Protein AF-A0A7X6I7F4-F1 (afdb_monomer_lite)

Secondary structure (DSSP, 8-state):
----HHHHHHHHHHGGG----------EEEEETTEEEEESS-S-------TTPPPPPPPPTTS--HHHHHHHHHHHHHTSPPTT--HHHHHHHHHHHHS-HHHHHHHHHHHHHHHHHHHGGG-S-HHHHHHHHHHHHHHHHHHHHTT-

Sequence (148 aa):
MSINPNLLVLIALACAGAALPAAAQTVYKCGYGSAVKYSDRPCTGRIVDTADAPVPARANPRQVDVRRLRENRILAQSLRRRPGETVPQFELRRRRAAMLAPDRAECARLDTRMPVEAARMDNPDPHEVSSAAAALEQSRRRFRELRC

Radius of gyration: 35.71 Å; chains: 1; bounding box: 74×65×68 Å

Structure (mmCIF, N/CA/C/O backbone):
data_AF-A0A7X6I7F4-F1
#
_entry.id   AF-A0A7X6I7F4-F1
#
loop_
_atom_site.group_PDB
_atom_site.id
_atom_site.type_symbol
_atom_site.label_atom_id
_atom_site.label_alt_id
_atom_site.label_comp_id
_atom_site.label_asym_id
_atom_site.label_entity_id
_atom_site.label_seq_id
_atom_site.pdbx_PDB_ins_code
_atom_site.Cartn_x
_atom_site.Cartn_y
_atom_site.Cartn_z
_atom_site.occupancy
_atom_site.B_iso_or_equiv
_atom_site.auth_seq_id
_atom_site.auth_comp_id
_atom_site.auth_asym_id
_atom_site.auth_atom_id
_atom_site.pdbx_PDB_model_num
ATOM 1 N N . MET A 1 1 ? -59.743 -55.153 -31.183 1.00 47.84 1 MET A N 1
ATOM 2 C CA . MET A 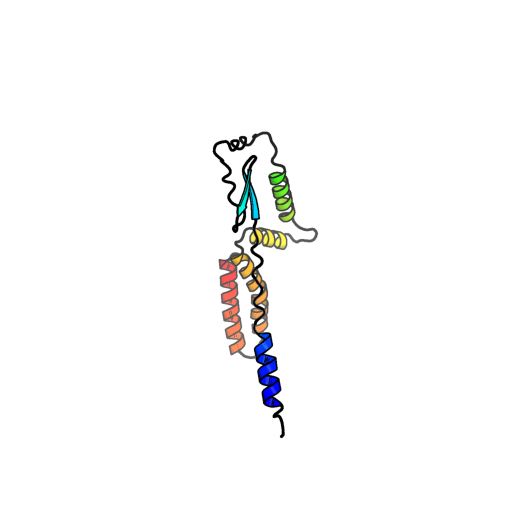1 1 ? -59.701 -54.212 -30.044 1.00 47.84 1 MET A CA 1
ATOM 3 C C . MET A 1 1 ? -58.254 -54.063 -29.618 1.00 47.84 1 MET A C 1
ATOM 5 O O . MET A 1 1 ? -57.728 -54.972 -28.994 1.00 47.84 1 MET A O 1
ATOM 9 N N . SER A 1 2 ? -57.608 -52.967 -30.012 1.00 51.41 2 SER A N 1
ATOM 10 C CA . SER A 1 2 ? -56.223 -52.667 -29.636 1.00 51.41 2 SER A CA 1
ATOM 11 C C . SER A 1 2 ? -56.240 -51.371 -28.837 1.00 51.41 2 SER A C 1
ATOM 13 O O . SER A 1 2 ? -56.580 -50.317 -29.370 1.00 51.41 2 SER A O 1
ATOM 15 N N . ILE A 1 3 ? -55.975 -51.472 -27.537 1.00 62.00 3 ILE A N 1
ATOM 16 C CA . ILE A 1 3 ? -55.930 -50.329 -26.622 1.00 62.00 3 ILE A CA 1
ATOM 17 C C . ILE A 1 3 ? -54.601 -49.613 -26.874 1.00 62.00 3 ILE A C 1
ATOM 19 O O . ILE A 1 3 ? -53.537 -50.207 -26.715 1.00 62.00 3 ILE A O 1
ATOM 23 N N . ASN A 1 4 ? -54.662 -48.353 -27.315 1.00 57.31 4 ASN A N 1
ATOM 24 C CA . ASN A 1 4 ? -53.473 -47.560 -27.614 1.00 57.31 4 ASN A CA 1
ATOM 25 C C . ASN A 1 4 ? -52.693 -47.260 -26.320 1.00 57.31 4 ASN A C 1
ATOM 27 O O . ASN A 1 4 ? -53.241 -46.606 -25.427 1.00 57.31 4 ASN A O 1
ATOM 31 N N . PRO A 1 5 ? -51.412 -47.658 -26.216 1.00 61.00 5 PRO A N 1
ATOM 32 C CA . PRO A 1 5 ? -50.628 -47.507 -24.989 1.00 61.00 5 PRO A CA 1
ATOM 33 C C . PRO A 1 5 ? -50.419 -46.035 -24.600 1.00 61.00 5 PRO A C 1
ATOM 35 O O . PRO A 1 5 ? -50.338 -45.716 -23.418 1.00 61.00 5 PRO A O 1
ATOM 38 N N . ASN A 1 6 ? -50.444 -45.118 -25.572 1.00 58.12 6 ASN A N 1
ATOM 39 C CA . ASN A 1 6 ? -50.326 -43.676 -25.330 1.00 58.12 6 ASN A CA 1
ATOM 40 C C . ASN A 1 6 ? -51.518 -43.077 -24.562 1.00 58.12 6 ASN A C 1
ATOM 42 O O . ASN A 1 6 ? -51.354 -42.066 -23.884 1.00 58.12 6 ASN A O 1
ATOM 46 N N . LEU A 1 7 ? -52.702 -43.701 -24.618 1.00 60.44 7 LEU A N 1
ATOM 47 C CA . LEU A 1 7 ? -53.875 -43.239 -23.866 1.00 60.44 7 LEU A CA 1
ATOM 48 C C . LEU A 1 7 ? -53.751 -43.580 -22.370 1.00 60.44 7 LEU A C 1
ATOM 50 O O . LEU A 1 7 ? -54.155 -42.795 -21.516 1.00 60.44 7 LEU A O 1
ATOM 54 N N . LEU A 1 8 ? -53.132 -44.722 -22.050 1.00 59.12 8 LEU A N 1
ATOM 55 C CA . LEU A 1 8 ? -52.861 -45.152 -20.675 1.00 59.12 8 LEU A CA 1
ATOM 56 C C . LEU A 1 8 ? -51.813 -44.263 -19.992 1.00 59.12 8 LEU A C 1
ATOM 58 O O . LEU A 1 8 ? -51.971 -43.926 -18.819 1.00 59.12 8 LEU A O 1
ATOM 62 N N . VAL A 1 9 ? -50.789 -43.822 -20.730 1.00 61.31 9 VAL A N 1
ATOM 63 C CA . VAL A 1 9 ? -49.758 -42.917 -20.192 1.00 61.31 9 VAL A CA 1
ATOM 64 C C . VAL A 1 9 ? -50.333 -41.532 -19.878 1.00 61.31 9 VAL A C 1
ATOM 66 O O . VAL A 1 9 ? -50.005 -40.958 -18.842 1.00 61.31 9 VAL A O 1
ATOM 69 N N . LEU A 1 10 ? -51.239 -41.012 -20.713 1.00 58.56 10 LEU A N 1
ATOM 70 C CA . LEU A 1 10 ? -51.855 -39.697 -20.490 1.00 58.56 10 LEU A CA 1
ATOM 71 C C . LEU A 1 10 ? -52.800 -39.678 -19.277 1.00 58.56 10 LEU A C 1
ATOM 73 O O . LEU A 1 10 ? -52.819 -38.696 -18.538 1.00 58.56 10 LEU A O 1
ATOM 77 N N . ILE A 1 11 ? -53.533 -40.768 -19.022 1.00 60.53 11 ILE A N 1
ATOM 78 C CA . ILE A 1 11 ? -54.406 -40.879 -17.840 1.00 60.53 11 ILE A CA 1
ATOM 79 C C . ILE A 1 11 ? -53.573 -41.049 -16.559 1.00 60.53 11 ILE A C 1
ATOM 81 O O . ILE A 1 11 ? -53.884 -40.434 -15.539 1.00 60.53 11 ILE A O 1
ATOM 85 N N . ALA A 1 12 ? -52.476 -41.812 -16.610 1.00 58.88 12 ALA A N 1
ATOM 86 C CA . ALA A 1 12 ? -51.572 -41.963 -15.469 1.00 58.88 12 ALA A CA 1
ATOM 87 C C . ALA A 1 12 ? -50.877 -40.640 -15.089 1.00 58.88 12 ALA A C 1
ATOM 89 O O . ALA A 1 12 ? -50.695 -40.362 -13.904 1.00 58.88 12 ALA A O 1
ATOM 90 N N . LEU A 1 13 ? -50.544 -39.796 -16.072 1.00 56.91 13 LEU A N 1
ATOM 91 C CA . LEU A 1 13 ? -49.913 -38.497 -15.828 1.00 56.91 13 LEU A CA 1
ATOM 92 C C . LEU A 1 13 ? -50.897 -37.453 -15.261 1.00 56.91 13 LEU A C 1
ATOM 94 O O . LEU A 1 13 ? -50.487 -36.579 -14.499 1.00 56.91 13 LEU A O 1
ATOM 98 N N . ALA A 1 14 ? -52.195 -37.564 -15.568 1.00 56.03 14 ALA A N 1
ATOM 99 C CA . ALA A 1 14 ? -53.226 -36.659 -15.054 1.00 56.03 14 ALA A CA 1
ATOM 100 C C . ALA A 1 14 ? -53.561 -36.892 -13.564 1.00 56.03 14 ALA A C 1
ATOM 102 O O . ALA A 1 14 ? -53.916 -35.948 -12.860 1.00 56.03 14 ALA A O 1
ATOM 103 N N . CYS A 1 15 ? -53.397 -38.116 -13.049 1.00 54.62 15 CYS A N 1
ATOM 104 C CA . CYS A 1 15 ? -53.675 -38.433 -11.640 1.00 54.62 15 CYS A CA 1
ATOM 105 C C . CYS A 1 15 ? -52.566 -38.008 -10.658 1.00 54.62 15 CYS A C 1
ATOM 107 O O . CYS A 1 15 ? -52.794 -38.010 -9.450 1.00 54.62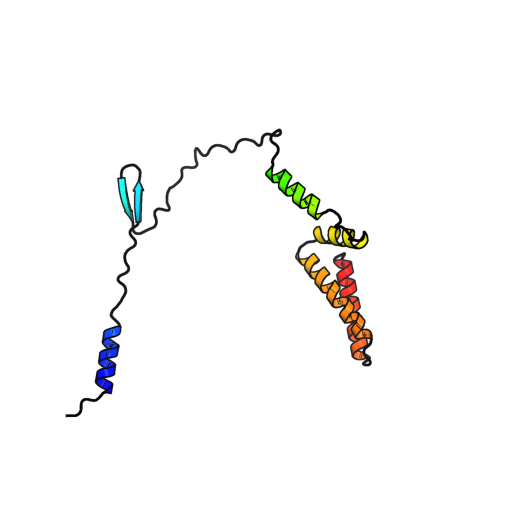 15 CYS A O 1
ATOM 109 N N . ALA A 1 16 ? -51.380 -37.617 -11.136 1.00 54.41 16 ALA A N 1
ATOM 110 C CA . ALA A 1 16 ? -50.260 -37.229 -10.271 1.00 54.41 16 ALA A CA 1
ATOM 111 C C . ALA A 1 16 ? -50.292 -35.749 -9.816 1.00 54.41 16 ALA A C 1
ATOM 113 O O . ALA A 1 16 ? -49.489 -35.349 -8.977 1.00 54.41 16 ALA A O 1
ATOM 114 N N . GLY A 1 17 ? -51.209 -34.927 -10.346 1.00 50.56 17 GLY A N 1
ATOM 115 C CA . GLY A 1 17 ? -51.234 -33.472 -10.124 1.00 50.56 17 GLY A CA 1
ATOM 116 C C . GLY A 1 17 ? -52.054 -32.965 -8.929 1.00 50.56 17 GLY A C 1
ATOM 117 O O . GLY A 1 17 ? -52.064 -31.763 -8.684 1.00 50.56 17 GLY A O 1
ATOM 118 N N . ALA A 1 18 ? -52.749 -33.832 -8.183 1.00 50.12 18 ALA A N 1
ATOM 119 C CA . ALA A 1 18 ? -53.691 -33.411 -7.133 1.00 50.12 18 ALA A CA 1
ATOM 120 C C . ALA A 1 18 ? -53.124 -33.430 -5.698 1.00 50.12 18 ALA A C 1
ATOM 122 O O . ALA A 1 18 ? -53.870 -33.248 -4.738 1.00 50.12 18 ALA A O 1
ATOM 123 N N . ALA A 1 19 ? -51.815 -33.622 -5.522 1.00 50.41 19 ALA A N 1
ATOM 124 C CA . ALA A 1 19 ? -51.167 -33.522 -4.215 1.00 50.41 19 ALA A CA 1
ATOM 125 C C . ALA A 1 19 ? -50.680 -32.086 -3.960 1.00 50.41 19 ALA A C 1
ATOM 127 O O . ALA A 1 19 ? -49.483 -31.817 -3.878 1.00 50.41 19 ALA A O 1
ATOM 128 N N . LEU A 1 20 ? -51.619 -31.143 -3.840 1.00 53.97 20 LEU A N 1
ATOM 129 C CA . LEU A 1 20 ? -51.329 -29.877 -3.168 1.00 53.97 20 LEU A CA 1
ATOM 130 C C . LEU A 1 20 ? -51.005 -30.220 -1.706 1.00 53.97 20 LEU A C 1
ATOM 132 O O . LEU A 1 20 ? -51.838 -30.855 -1.052 1.00 53.97 20 LEU A O 1
ATOM 136 N N . PRO A 1 21 ? -49.833 -29.843 -1.162 1.00 50.81 21 PRO A N 1
ATOM 137 C CA . PRO A 1 21 ? -49.614 -29.978 0.263 1.00 50.81 21 PRO A CA 1
ATOM 138 C C . PRO A 1 21 ? -50.639 -29.064 0.926 1.00 50.81 21 PRO A C 1
ATOM 140 O O . PRO A 1 21 ? -50.599 -27.845 0.754 1.00 50.81 21 PRO A O 1
ATOM 143 N N . ALA A 1 22 ? -51.596 -29.652 1.644 1.00 49.50 22 ALA A N 1
ATOM 144 C CA . ALA A 1 22 ? -52.405 -28.910 2.590 1.0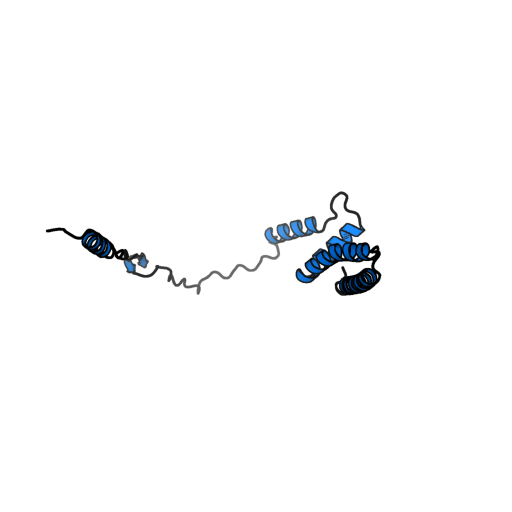0 49.50 22 ALA A CA 1
ATOM 145 C C . ALA A 1 22 ? -51.410 -28.181 3.494 1.00 49.50 22 ALA A C 1
ATOM 147 O O . ALA A 1 22 ? -50.669 -28.825 4.237 1.00 49.50 22 ALA A O 1
ATOM 148 N N . ALA A 1 23 ? -51.302 -26.860 3.334 1.00 51.16 23 ALA A N 1
ATOM 149 C CA . ALA A 1 23 ? -50.418 -26.042 4.138 1.00 51.16 23 ALA A CA 1
ATOM 150 C C . ALA A 1 23 ? -50.800 -26.301 5.595 1.00 51.16 23 ALA A C 1
ATOM 152 O O . ALA A 1 23 ? -51.862 -25.873 6.044 1.00 51.16 23 ALA A O 1
ATOM 153 N N . ALA A 1 24 ? -49.976 -27.076 6.300 1.00 52.34 24 ALA A N 1
ATOM 154 C CA . ALA A 1 24 ? -50.100 -27.264 7.729 1.00 52.34 24 ALA A CA 1
ATOM 155 C C . ALA A 1 24 ? -50.014 -25.863 8.332 1.00 52.34 24 ALA A C 1
ATOM 157 O O . ALA A 1 24 ? -48.945 -25.253 8.340 1.00 52.34 24 ALA A O 1
ATOM 158 N N . GLN A 1 25 ? -51.165 -25.310 8.715 1.00 58.81 25 GLN A N 1
ATOM 159 C CA . GLN A 1 25 ? -51.252 -23.973 9.277 1.00 58.81 25 GLN A CA 1
ATOM 160 C C . GLN A 1 25 ? -50.402 -23.987 10.543 1.00 58.81 25 GLN A C 1
ATOM 162 O O . GLN A 1 25 ? -50.721 -24.662 11.522 1.00 58.81 25 GLN A O 1
ATOM 167 N N . THR A 1 26 ? -49.250 -23.323 10.493 1.00 60.41 26 THR A N 1
ATOM 168 C CA . THR A 1 26 ? -48.370 -23.179 11.647 1.00 60.41 26 THR A CA 1
ATOM 169 C C . THR A 1 26 ? -49.055 -22.230 12.615 1.00 60.41 26 THR A C 1
ATOM 171 O O . THR A 1 26 ? -48.919 -21.013 12.508 1.00 60.41 26 THR A O 1
ATOM 174 N N . VAL A 1 27 ? -49.843 -22.791 13.527 1.00 67.56 27 VAL A N 1
ATOM 175 C CA . VAL A 1 27 ? -50.525 -22.033 14.571 1.00 67.56 27 VAL A CA 1
ATOM 176 C C . VAL A 1 27 ? -49.560 -21.850 15.739 1.00 67.56 27 VAL A C 1
ATOM 178 O O . VAL A 1 27 ? -49.125 -22.808 16.379 1.00 67.56 27 VAL A O 1
ATOM 181 N N . TYR A 1 28 ? -49.211 -20.602 16.029 1.00 67.94 28 TYR A N 1
ATOM 182 C CA . TYR A 1 28 ? -48.313 -20.240 17.116 1.00 67.94 28 TYR A CA 1
ATOM 183 C C . TYR A 1 28 ? -4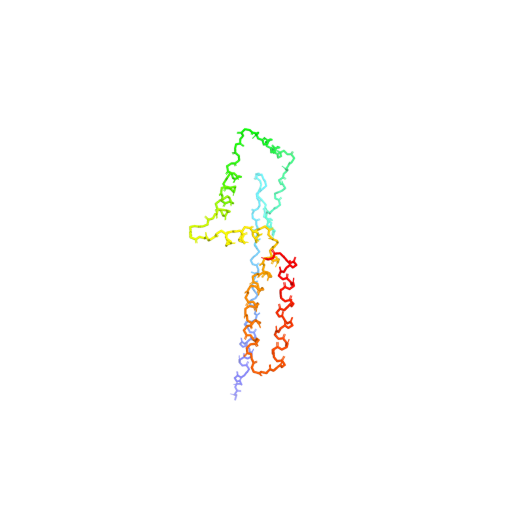9.102 -20.101 18.423 1.00 67.94 28 TYR A C 1
ATOM 185 O O . TYR A 1 28 ? -50.101 -19.383 18.500 1.00 67.94 28 TYR A O 1
ATOM 193 N N . LYS A 1 29 ? -48.643 -20.781 19.479 1.00 76.62 29 LYS A N 1
ATOM 194 C CA . LYS A 1 29 ? -49.194 -20.661 20.836 1.00 76.62 29 LYS A CA 1
ATOM 195 C C . LYS A 1 29 ? -48.591 -19.431 21.522 1.00 76.62 29 LYS A C 1
ATOM 197 O O . LYS A 1 29 ? -47.438 -19.472 21.948 1.00 76.62 29 LYS A O 1
ATOM 202 N N . CYS A 1 30 ? -49.365 -18.355 21.653 1.00 75.19 30 CYS A N 1
ATOM 203 C CA . CYS A 1 30 ? -48.932 -17.117 22.299 1.00 75.19 30 CYS A CA 1
ATOM 204 C C . CYS A 1 30 ? -49.467 -17.036 23.738 1.00 75.19 30 CYS A C 1
ATOM 206 O O . CYS A 1 30 ? -50.676 -17.099 23.976 1.00 75.19 30 CYS A O 1
ATOM 208 N N . GLY A 1 31 ? -48.565 -16.893 24.712 1.00 71.38 31 GLY A N 1
ATOM 209 C CA . GLY A 1 31 ? -48.922 -16.654 26.113 1.00 71.38 31 GLY A CA 1
ATOM 210 C C . GLY A 1 31 ? -49.069 -15.161 26.410 1.00 71.38 31 GLY A C 1
ATOM 211 O O . GLY A 1 31 ? -48.117 -14.406 26.217 1.00 71.38 31 GLY A O 1
ATOM 212 N N . TYR A 1 32 ? -50.236 -14.747 26.909 1.00 68.19 32 TYR A N 1
ATOM 213 C CA . TYR A 1 32 ? -50.527 -13.387 27.370 1.00 68.19 32 TYR A CA 1
ATOM 214 C C . TYR A 1 32 ? -50.934 -13.438 28.850 1.00 68.19 32 TYR A C 1
ATOM 216 O O . TYR A 1 32 ? -52.095 -13.685 29.177 1.00 68.19 32 TYR A O 1
ATOM 224 N N . GLY A 1 33 ? -49.980 -13.237 29.763 1.00 72.19 33 GLY A N 1
ATOM 225 C CA . GLY A 1 33 ? -50.239 -13.369 31.203 1.00 72.19 33 GLY A CA 1
ATOM 226 C C . GLY A 1 33 ? -50.690 -14.789 31.569 1.00 72.19 33 GLY A C 1
ATOM 227 O O . GLY A 1 33 ? -49.956 -15.742 31.318 1.00 72.19 33 GLY A O 1
ATOM 228 N N . SER A 1 34 ? -51.894 -14.932 32.138 1.00 68.38 34 SER A N 1
ATOM 229 C CA . SER A 1 34 ? -52.508 -16.227 32.486 1.00 68.38 34 SER A CA 1
ATOM 230 C C . SER A 1 34 ? -53.324 -16.873 31.355 1.00 68.38 34 SER A C 1
ATOM 232 O O . SER A 1 34 ? -53.775 -18.007 31.509 1.00 68.38 34 SER A O 1
ATOM 234 N N . ALA A 1 35 ? -53.516 -16.191 30.219 1.00 62.97 35 ALA A N 1
ATOM 235 C CA . ALA A 1 35 ? -54.316 -16.686 29.102 1.00 62.97 35 ALA A CA 1
ATOM 236 C C . ALA A 1 35 ? -53.442 -17.109 27.911 1.00 62.97 35 ALA A C 1
ATOM 238 O O . ALA A 1 35 ? -52.474 -16.441 27.543 1.00 62.97 35 ALA A O 1
ATOM 239 N N . VAL A 1 36 ? -53.820 -18.213 27.266 1.00 77.44 36 VAL A N 1
ATOM 240 C CA . VAL A 1 36 ? -53.179 -18.713 26.044 1.00 77.44 36 VAL A CA 1
ATOM 241 C C . VAL A 1 36 ? -54.090 -18.431 24.856 1.00 77.44 36 VAL A C 1
ATOM 243 O O . VAL A 1 36 ? -55.255 -18.822 24.871 1.00 77.44 36 VAL A O 1
ATOM 246 N N . LYS A 1 37 ? -53.557 -17.786 23.815 1.00 75.06 37 LYS A N 1
ATOM 247 C CA . LYS A 1 37 ? -54.250 -17.581 22.536 1.00 75.06 37 LYS A CA 1
ATOM 248 C C . LYS A 1 37 ? -53.415 -18.143 21.390 1.00 75.06 37 LYS A C 1
ATOM 250 O O . LYS A 1 37 ? -52.190 -18.054 21.399 1.00 75.06 37 LYS A O 1
ATOM 255 N N . TYR A 1 38 ? -54.091 -18.726 20.413 1.00 76.12 38 TYR A N 1
ATOM 256 C CA . TYR A 1 38 ? -53.484 -19.310 19.223 1.00 76.12 38 TYR A CA 1
ATOM 257 C C . TYR A 1 38 ? -53.583 -18.309 18.064 1.00 76.12 38 TYR A C 1
ATOM 259 O O . TYR A 1 38 ? -54.624 -17.674 17.901 1.00 76.12 38 TYR A O 1
ATOM 267 N N . SER A 1 39 ? -52.493 -18.109 17.321 1.00 73.25 39 SER A N 1
ATOM 268 C CA . SER A 1 39 ? -52.384 -17.102 16.254 1.00 73.25 39 SER A CA 1
ATOM 269 C C . SER A 1 39 ? -51.669 -17.675 15.035 1.00 73.25 39 SER A C 1
ATOM 271 O O . SER A 1 39 ? -50.667 -18.371 15.174 1.00 73.25 39 SER A O 1
ATOM 273 N N . ASP A 1 40 ? -52.125 -17.305 13.840 1.00 73.44 40 ASP A N 1
ATOM 274 C CA . ASP A 1 40 ? -51.513 -17.706 12.564 1.00 73.44 40 ASP A CA 1
ATOM 275 C C . ASP A 1 40 ? -50.256 -16.888 12.212 1.00 73.44 40 ASP A C 1
ATOM 277 O O . ASP A 1 40 ? -49.624 -17.093 11.178 1.00 73.44 40 ASP A O 1
ATOM 281 N N . ARG A 1 41 ? -49.879 -15.930 13.071 1.00 68.94 41 ARG A N 1
ATOM 282 C CA . ARG A 1 41 ? -48.655 -15.122 12.953 1.00 68.94 41 ARG A CA 1
ATOM 283 C C . ARG A 1 41 ? -47.743 -15.317 14.171 1.00 68.94 41 ARG A C 1
ATOM 285 O O . ARG A 1 41 ? -48.274 -15.458 15.279 1.00 68.94 41 ARG A O 1
ATOM 292 N N . PRO A 1 42 ? -46.403 -15.273 14.000 1.00 73.88 42 PRO A N 1
ATOM 293 C CA . PRO A 1 42 ? -45.443 -15.429 15.091 1.00 73.88 42 PRO A CA 1
ATOM 294 C C . PRO A 1 42 ? -45.707 -14.461 16.249 1.00 73.88 42 PRO A C 1
ATOM 296 O O . PRO A 1 42 ? -45.979 -13.280 16.031 1.00 73.88 42 PRO A O 1
ATOM 299 N N . CYS A 1 43 ? -45.558 -14.937 17.487 1.00 68.44 43 CYS A N 1
ATOM 300 C CA . CYS A 1 43 ? -45.729 -14.149 18.713 1.00 68.44 43 CYS A CA 1
ATOM 301 C C . CYS A 1 43 ? -44.555 -13.170 18.958 1.00 68.44 43 CYS A C 1
ATOM 303 O O . CYS A 1 43 ? -44.031 -13.085 20.065 1.00 68.44 43 CYS A O 1
ATOM 305 N N . THR A 1 44 ? -44.071 -12.467 17.934 1.00 65.81 44 THR A N 1
ATOM 306 C CA . THR A 1 44 ? -42.912 -11.557 18.025 1.00 65.81 44 THR A CA 1
ATOM 307 C C . THR A 1 44 ? -43.271 -10.171 18.569 1.00 65.81 44 THR A C 1
ATOM 309 O O . THR A 1 44 ? -42.386 -9.367 18.837 1.00 65.81 44 THR A O 1
ATOM 312 N N . GLY A 1 45 ? -44.555 -9.891 18.799 1.00 55.94 45 GLY A N 1
ATOM 313 C CA . GLY A 1 45 ? -45.055 -8.602 19.276 1.00 55.94 45 GLY A CA 1
ATOM 314 C C . GLY A 1 45 ? -45.137 -8.461 20.796 1.00 55.94 45 GLY A C 1
ATOM 315 O O . GLY A 1 45 ? -46.114 -7.895 21.283 1.00 55.94 45 GLY A O 1
ATOM 316 N N . ARG A 1 46 ? -44.165 -8.963 21.574 1.00 57.28 46 ARG A N 1
ATOM 317 C CA . ARG A 1 46 ? -44.017 -8.444 22.944 1.00 57.28 46 ARG A CA 1
ATOM 318 C C . ARG A 1 46 ? -43.590 -6.984 22.800 1.00 57.28 46 ARG A C 1
ATOM 320 O O . ARG A 1 46 ? -42.422 -6.709 22.550 1.00 57.28 46 ARG A O 1
ATOM 327 N N . ILE A 1 47 ? -44.549 -6.067 22.918 1.00 54.25 47 ILE A N 1
ATOM 328 C CA . ILE A 1 47 ? -44.267 -4.658 23.179 1.00 54.25 47 ILE A CA 1
ATOM 329 C C . ILE A 1 47 ? -43.599 -4.655 24.550 1.00 54.25 47 ILE A C 1
ATOM 331 O O . ILE A 1 47 ? -44.254 -4.818 25.577 1.00 54.25 47 ILE A O 1
ATOM 335 N N . VAL A 1 48 ? -42.270 -4.632 24.549 1.00 57.16 48 VAL A N 1
ATOM 336 C CA . VAL A 1 48 ? -41.501 -4.394 25.761 1.00 57.16 48 VAL A CA 1
ATOM 337 C C . VAL A 1 48 ? -41.692 -2.917 26.043 1.00 57.16 48 VAL A C 1
ATOM 339 O O . VAL A 1 48 ? -41.229 -2.082 25.269 1.00 57.16 48 VAL A O 1
ATOM 342 N N . ASP A 1 49 ? -42.439 -2.606 27.096 1.00 57.06 49 ASP A N 1
ATOM 343 C CA . ASP A 1 49 ? -42.512 -1.245 27.596 1.00 57.06 49 ASP A CA 1
ATOM 344 C C . ASP A 1 49 ? -41.115 -0.862 28.098 1.00 57.06 49 ASP A C 1
ATOM 346 O O . ASP A 1 49 ? -40.630 -1.372 29.109 1.00 57.06 49 ASP A O 1
ATOM 350 N N . THR A 1 50 ? -40.412 -0.048 27.314 1.00 60.22 50 THR A N 1
ATOM 351 C CA . THR A 1 50 ? -39.085 0.456 27.668 1.00 60.22 50 THR A CA 1
ATOM 352 C C . THR A 1 50 ? -39.166 1.713 28.529 1.00 60.22 50 THR A C 1
ATOM 354 O O . THR A 1 50 ? -38.118 2.301 28.789 1.00 60.22 50 THR A O 1
ATOM 357 N N . ALA A 1 51 ? -40.361 2.153 28.952 1.00 65.44 51 ALA A N 1
ATOM 358 C CA . ALA A 1 51 ? -40.518 3.347 29.783 1.00 65.44 51 ALA A CA 1
ATOM 359 C C . ALA A 1 51 ? -39.731 3.248 31.101 1.00 65.44 51 ALA A C 1
ATOM 361 O O . ALA A 1 51 ? -39.156 4.243 31.533 1.00 65.44 51 ALA A O 1
ATOM 362 N N . ASP A 1 52 ? -39.600 2.035 31.653 1.00 61.56 52 ASP A N 1
ATOM 363 C CA . ASP A 1 52 ? -38.833 1.750 32.874 1.00 61.56 52 ASP A CA 1
ATOM 364 C C . ASP A 1 52 ? -37.489 1.054 32.600 1.00 61.56 52 ASP A C 1
ATOM 366 O O . ASP A 1 52 ? -36.905 0.429 33.492 1.00 61.56 52 ASP A O 1
ATOM 370 N N . ALA A 1 53 ? -36.969 1.123 31.367 1.00 68.56 53 ALA A N 1
ATOM 371 C CA . ALA A 1 53 ? -35.634 0.608 31.087 1.00 68.56 53 ALA A CA 1
ATOM 372 C C . ALA A 1 53 ? -34.623 1.337 31.999 1.00 68.56 53 ALA A C 1
ATOM 374 O O . ALA A 1 53 ? -34.542 2.569 31.945 1.00 68.56 53 ALA A O 1
ATOM 375 N N . PRO A 1 54 ? -33.849 0.618 32.840 1.00 69.50 54 PRO A N 1
ATOM 376 C CA . PRO A 1 54 ? -32.903 1.253 33.743 1.00 69.50 54 PRO A CA 1
ATOM 377 C C . PRO A 1 54 ? -31.962 2.154 32.950 1.00 69.50 54 PRO A C 1
ATOM 379 O O . PRO A 1 54 ? -31.352 1.714 31.972 1.00 69.50 54 PRO A O 1
ATOM 382 N N . VAL A 1 55 ? -31.830 3.412 33.376 1.00 71.88 55 VAL A N 1
ATOM 383 C CA . VAL A 1 55 ? -30.850 4.331 32.791 1.00 71.88 55 VAL A CA 1
ATOM 384 C C . VAL A 1 55 ? -29.480 3.652 32.883 1.00 71.88 55 VAL A C 1
ATOM 386 O O . VAL A 1 55 ? -29.101 3.227 33.982 1.00 71.88 55 VAL A O 1
ATOM 389 N N . PRO A 1 56 ? -28.729 3.510 31.772 1.00 70.25 56 PRO A N 1
ATOM 390 C CA . PRO A 1 56 ? -27.416 2.889 31.825 1.00 70.25 56 PRO A CA 1
ATOM 391 C C . PRO A 1 56 ? -26.568 3.643 32.847 1.00 70.25 56 PRO A C 1
ATOM 393 O O . PRO A 1 56 ? -26.454 4.872 32.793 1.00 70.25 56 PRO A O 1
ATOM 396 N N . ALA A 1 57 ? -26.017 2.906 33.814 1.00 72.06 57 ALA A N 1
ATOM 397 C CA . ALA A 1 57 ? -25.204 3.486 34.871 1.00 72.06 57 ALA A CA 1
ATOM 398 C C . ALA A 1 57 ? -24.110 4.367 34.249 1.00 72.06 57 ALA A C 1
ATOM 400 O O . ALA A 1 57 ? -23.433 3.957 33.302 1.00 72.06 57 ALA A O 1
ATOM 401 N N . ARG A 1 58 ? -23.947 5.594 34.765 1.00 70.81 58 ARG A N 1
ATOM 402 C CA . ARG A 1 58 ? -22.892 6.506 34.299 1.00 70.81 58 ARG A CA 1
ATOM 403 C C . ARG A 1 58 ? -21.547 5.792 34.405 1.00 70.81 58 ARG A C 1
ATOM 405 O O . ARG A 1 58 ? -21.233 5.236 35.457 1.00 70.81 58 ARG A O 1
ATOM 412 N N . ALA A 1 59 ? -20.769 5.820 33.322 1.00 67.56 59 ALA A N 1
ATOM 413 C CA . ALA A 1 59 ? -19.444 5.214 33.275 1.00 67.56 59 ALA A CA 1
ATOM 414 C C . ALA A 1 59 ? -18.614 5.691 34.477 1.00 67.56 59 ALA A C 1
ATOM 416 O O . ALA A 1 59 ? -18.352 6.885 34.624 1.00 67.56 59 ALA A O 1
ATOM 417 N N . ASN A 1 60 ? -18.243 4.761 35.358 1.00 72.44 60 ASN A N 1
ATOM 418 C CA . ASN A 1 60 ? -17.436 5.063 36.530 1.00 72.44 60 ASN A CA 1
ATOM 419 C C . ASN A 1 60 ? -16.014 5.426 36.059 1.00 72.44 60 ASN A C 1
ATOM 421 O O . ASN A 1 60 ? -15.336 4.560 35.507 1.00 72.44 60 ASN A O 1
ATOM 425 N N . PRO A 1 61 ? -15.516 6.654 36.302 1.00 68.31 61 PRO A N 1
ATOM 426 C CA . PRO A 1 61 ? -14.181 7.073 35.864 1.00 68.31 61 PRO A CA 1
ATOM 427 C C . PRO A 1 61 ? -13.044 6.225 36.451 1.00 68.31 61 PRO A C 1
ATOM 429 O O . PRO A 1 61 ? -11.940 6.217 35.915 1.00 68.31 61 PRO A O 1
ATOM 432 N N . ARG A 1 62 ? -13.301 5.520 37.563 1.00 70.81 62 ARG A N 1
ATOM 433 C CA . ARG A 1 62 ? -12.354 4.608 38.222 1.00 70.81 62 ARG A CA 1
ATOM 434 C C . ARG A 1 62 ? -12.477 3.162 37.741 1.00 70.81 62 ARG A C 1
ATOM 436 O O . ARG A 1 62 ? -11.631 2.341 38.084 1.00 70.81 62 ARG A O 1
ATOM 443 N N . GLN A 1 63 ? -13.517 2.828 36.979 1.00 74.75 63 GLN A N 1
ATOM 444 C CA . GLN A 1 63 ? -13.691 1.487 36.446 1.00 74.75 63 GLN A CA 1
ATOM 445 C C . GLN A 1 63 ? -12.888 1.368 35.158 1.00 74.75 63 GLN A C 1
ATOM 447 O O . GLN A 1 63 ? -13.192 1.969 34.129 1.00 74.75 63 GLN A O 1
ATOM 452 N N . VAL A 1 64 ? -11.817 0.593 35.245 1.00 77.56 64 VAL A N 1
ATOM 453 C CA . VAL A 1 64 ? -10.984 0.259 34.103 1.00 77.56 64 VAL A CA 1
ATOM 454 C C . VAL A 1 64 ? -11.826 -0.538 33.108 1.00 77.56 64 VAL A C 1
ATOM 456 O O . VAL A 1 64 ? -12.238 -1.662 33.396 1.00 77.56 64 VAL A O 1
ATOM 459 N N . ASP A 1 65 ? -12.073 0.034 31.930 1.00 84.50 65 ASP A N 1
ATOM 460 C CA . ASP A 1 65 ? -12.698 -0.690 30.826 1.00 84.50 65 ASP A CA 1
ATOM 461 C C . ASP A 1 65 ? -11.707 -1.737 30.292 1.00 84.50 65 ASP A C 1
ATOM 463 O O . ASP A 1 65 ? -10.825 -1.459 29.472 1.00 84.50 65 ASP A O 1
ATOM 467 N N . VAL A 1 66 ? -11.838 -2.964 30.800 1.00 85.75 66 VAL A N 1
ATOM 468 C CA . VAL A 1 66 ? -10.998 -4.110 30.433 1.00 85.75 66 VAL A CA 1
ATOM 469 C C . VAL A 1 66 ? -11.092 -4.410 28.935 1.00 85.75 66 VAL A C 1
ATOM 471 O O . VAL A 1 66 ? -10.096 -4.825 28.335 1.00 85.75 66 VAL A O 1
ATOM 474 N N . ARG A 1 67 ? -12.250 -4.164 28.305 1.00 85.31 67 ARG A N 1
ATOM 475 C CA . ARG A 1 67 ? -12.424 -4.344 26.859 1.00 85.31 67 ARG A CA 1
ATOM 476 C C . ARG A 1 67 ? -11.548 -3.347 26.109 1.00 85.31 67 ARG A C 1
ATOM 478 O O . ARG A 1 67 ? -10.725 -3.763 25.296 1.00 85.31 67 ARG A O 1
ATOM 485 N N . ARG A 1 68 ? -11.631 -2.065 26.468 1.00 86.06 68 ARG A N 1
ATOM 486 C CA . ARG A 1 68 ? -10.788 -1.012 25.882 1.00 86.06 68 ARG A CA 1
ATOM 487 C C . ARG A 1 68 ? -9.296 -1.271 26.106 1.00 86.06 68 ARG A C 1
ATOM 489 O O . ARG A 1 68 ? -8.492 -1.076 25.198 1.00 86.06 68 ARG A O 1
ATOM 496 N N . LEU A 1 69 ? -8.899 -1.756 27.285 1.00 87.62 69 LEU A N 1
ATOM 497 C CA . LEU A 1 69 ? -7.508 -2.153 27.538 1.00 87.62 69 LEU A CA 1
ATOM 498 C C . LEU A 1 69 ? -7.052 -3.310 26.645 1.00 87.62 69 LEU A C 1
ATOM 500 O O . LEU A 1 69 ? -5.925 -3.290 26.143 1.00 87.62 69 LEU A O 1
ATOM 504 N N . ARG A 1 70 ? -7.903 -4.321 26.446 1.00 88.19 70 ARG A N 1
ATOM 505 C CA . ARG A 1 70 ? -7.600 -5.465 25.580 1.00 88.19 70 ARG A CA 1
ATOM 506 C C . ARG A 1 70 ? -7.431 -5.023 24.129 1.00 88.19 70 ARG A C 1
ATOM 508 O O . ARG A 1 70 ? -6.449 -5.408 23.499 1.00 88.19 70 ARG A O 1
ATOM 515 N N . GLU A 1 71 ? -8.337 -4.186 23.635 1.00 88.06 71 GLU A N 1
ATOM 516 C CA . GLU A 1 71 ? -8.267 -3.596 22.294 1.00 88.06 71 GLU A CA 1
ATOM 517 C C . GLU A 1 71 ? -6.978 -2.786 22.113 1.00 88.06 71 GLU A C 1
ATOM 519 O O . GLU A 1 71 ? -6.211 -3.037 21.181 1.00 88.06 71 GLU A O 1
ATOM 524 N N . ASN A 1 72 ? -6.665 -1.903 23.065 1.00 87.44 72 ASN A N 1
ATOM 525 C CA . ASN A 1 72 ? -5.434 -1.115 23.049 1.00 87.44 72 ASN A CA 1
ATOM 526 C C . ASN A 1 72 ? -4.178 -1.993 23.073 1.00 87.44 72 ASN A C 1
ATOM 528 O O . ASN A 1 72 ? -3.205 -1.693 22.383 1.00 87.44 72 ASN A O 1
ATOM 532 N N . ARG A 1 73 ? -4.177 -3.094 23.837 1.00 87.75 73 ARG A N 1
ATOM 533 C CA . ARG A 1 73 ? -3.051 -4.039 23.877 1.00 87.75 73 ARG A CA 1
ATOM 534 C C . ARG A 1 73 ? -2.851 -4.729 22.527 1.00 87.75 73 ARG A C 1
ATOM 536 O O . ARG A 1 73 ? -1.707 -4.838 22.089 1.00 87.75 73 ARG A O 1
ATOM 543 N N . ILE A 1 74 ? -3.926 -5.175 21.876 1.00 84.69 74 ILE A N 1
ATOM 544 C CA . ILE A 1 74 ? -3.865 -5.817 20.552 1.00 84.69 74 ILE A CA 1
ATOM 545 C C . ILE A 1 74 ? -3.330 -4.824 19.517 1.00 84.69 74 ILE A C 1
ATOM 547 O O . ILE A 1 74 ? -2.395 -5.139 18.778 1.00 84.69 74 ILE A O 1
ATOM 551 N N . LEU A 1 75 ? -3.855 -3.596 19.522 1.00 84.19 75 LEU A N 1
ATOM 552 C CA . LEU A 1 75 ? -3.381 -2.535 18.641 1.00 84.19 75 LEU A CA 1
ATOM 553 C C . LEU A 1 75 ? -1.895 -2.241 18.889 1.00 84.19 75 LEU A C 1
ATOM 555 O O . LEU A 1 75 ? -1.097 -2.271 17.955 1.00 84.19 75 LEU A O 1
ATOM 559 N N . ALA A 1 76 ? -1.492 -2.052 20.146 1.00 83.81 76 ALA A N 1
ATOM 560 C CA . ALA A 1 76 ? -0.104 -1.788 20.507 1.00 83.81 76 ALA A CA 1
ATOM 561 C C . ALA A 1 76 ? 0.838 -2.927 20.093 1.00 83.81 76 ALA A C 1
ATOM 563 O O . ALA A 1 76 ? 1.944 -2.658 19.636 1.00 83.81 76 ALA A O 1
ATOM 564 N N . GLN A 1 77 ? 0.422 -4.191 20.212 1.00 81.94 77 GLN A N 1
ATOM 565 C CA . GLN A 1 77 ? 1.204 -5.331 19.725 1.00 81.94 77 GLN A CA 1
ATOM 566 C C . GLN A 1 77 ? 1.338 -5.322 18.198 1.00 81.94 77 GLN A C 1
ATOM 568 O O . GLN A 1 77 ? 2.434 -5.546 17.690 1.00 81.94 77 GLN A O 1
ATOM 573 N N . SER A 1 78 ? 0.270 -4.999 17.466 1.00 76.94 78 SER A N 1
ATOM 574 C CA . SER A 1 78 ? 0.312 -4.912 15.999 1.00 76.94 78 SER A CA 1
ATOM 575 C C . SER A 1 78 ? 1.227 -3.790 15.484 1.00 76.94 78 SER A C 1
ATOM 577 O O . SER A 1 78 ? 1.841 -3.918 14.422 1.00 76.94 78 SER A O 1
ATOM 579 N N . LEU A 1 79 ? 1.368 -2.712 16.262 1.00 81.88 79 LEU A N 1
ATOM 580 C CA . LEU A 1 79 ? 2.200 -1.550 15.946 1.00 81.88 79 LEU A CA 1
ATOM 581 C C . LEU A 1 79 ? 3.661 -1.706 16.390 1.00 81.88 79 LEU A C 1
ATOM 583 O O . LEU A 1 79 ? 4.471 -0.824 16.118 1.00 81.88 79 LEU A O 1
ATOM 587 N N . ARG A 1 80 ? 4.029 -2.810 17.050 1.00 88.38 80 ARG A N 1
ATOM 588 C CA . ARG A 1 80 ? 5.433 -3.111 17.362 1.00 88.38 80 ARG A CA 1
ATOM 589 C C . ARG A 1 80 ? 6.163 -3.609 16.124 1.00 88.38 80 ARG A C 1
ATOM 591 O O . ARG A 1 80 ? 5.569 -4.228 15.237 1.00 88.38 80 ARG A O 1
ATOM 598 N N . ARG A 1 81 ? 7.471 -3.356 16.084 1.00 91.75 81 ARG A N 1
ATOM 599 C CA . ARG A 1 81 ? 8.372 -3.952 15.096 1.00 91.75 81 ARG A CA 1
ATOM 600 C C . ARG A 1 81 ? 8.404 -5.466 15.288 1.00 91.75 81 ARG A C 1
ATOM 602 O O . ARG A 1 81 ? 8.528 -5.940 16.418 1.00 91.75 81 ARG A O 1
ATOM 609 N N . ARG A 1 82 ? 8.270 -6.219 14.198 1.00 91.94 82 ARG A N 1
ATOM 610 C CA . ARG A 1 82 ? 8.352 -7.684 14.230 1.00 91.94 82 ARG A CA 1
ATOM 611 C C . ARG A 1 82 ? 9.820 -8.114 14.382 1.00 91.94 82 ARG A C 1
ATOM 613 O O . ARG A 1 82 ? 10.708 -7.392 13.924 1.00 91.94 82 ARG A O 1
ATOM 620 N N . PRO A 1 83 ? 10.113 -9.261 15.014 1.00 92.06 83 PRO A N 1
ATOM 621 C CA . PRO A 1 83 ? 11.467 -9.812 15.014 1.00 92.06 83 PRO A CA 1
ATOM 622 C C . PRO A 1 83 ? 11.991 -9.963 13.577 1.00 92.06 83 PRO A C 1
ATOM 624 O O . PRO A 1 83 ? 11.264 -10.442 12.712 1.00 92.06 83 PRO A O 1
ATOM 627 N N . GLY A 1 84 ? 13.219 -9.508 13.315 1.00 93.56 84 GLY A N 1
ATOM 628 C CA . GLY A 1 84 ? 13.834 -9.542 11.979 1.00 93.56 84 GLY A CA 1
ATOM 629 C C . GLY A 1 84 ? 13.351 -8.474 10.983 1.00 93.56 84 GLY A C 1
ATOM 630 O O . GLY A 1 84 ? 13.923 -8.362 9.905 1.00 93.56 84 GLY A O 1
ATOM 631 N N . GLU A 1 85 ? 12.346 -7.661 11.324 1.00 94.06 85 G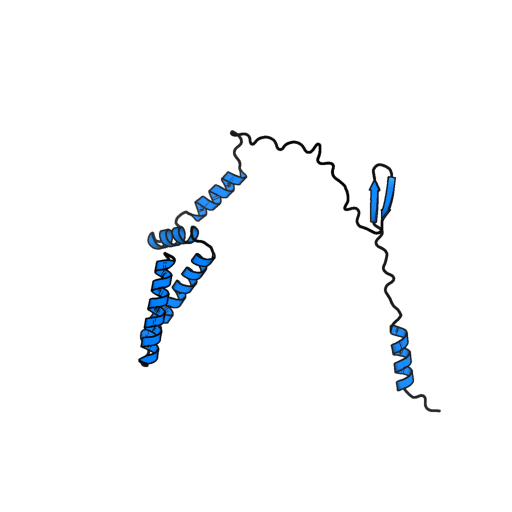LU A N 1
ATOM 632 C CA . GLU A 1 85 ? 11.878 -6.565 10.464 1.00 94.06 85 GLU A CA 1
ATOM 633 C C . GLU A 1 85 ? 12.874 -5.400 10.483 1.00 94.06 85 GLU A C 1
ATOM 635 O O . GLU A 1 85 ? 13.267 -4.910 11.550 1.00 94.06 85 GLU A O 1
ATOM 640 N N . THR A 1 86 ? 13.270 -4.932 9.299 1.00 94.81 86 THR A N 1
ATOM 641 C CA . THR A 1 86 ? 14.161 -3.774 9.180 1.00 94.81 86 THR A CA 1
ATOM 642 C C . THR A 1 86 ? 13.419 -2.479 9.524 1.00 94.81 86 THR A C 1
ATOM 644 O O . THR A 1 86 ? 12.192 -2.395 9.438 1.00 94.81 86 THR A O 1
ATOM 647 N N . VAL A 1 87 ? 14.152 -1.429 9.911 1.00 92.50 87 VAL A N 1
ATOM 648 C CA . VAL A 1 87 ? 13.548 -0.116 10.216 1.00 92.50 87 VAL A CA 1
ATOM 649 C C . VAL A 1 87 ? 12.726 0.433 9.034 1.00 92.50 87 VAL A C 1
ATOM 651 O O . VAL A 1 87 ? 11.587 0.841 9.265 1.00 92.50 87 VAL A O 1
ATOM 654 N N . PRO A 1 88 ? 13.203 0.382 7.772 1.00 91.56 88 PRO A N 1
ATOM 655 C CA . PRO A 1 88 ? 12.408 0.833 6.629 1.00 91.56 88 PRO A CA 1
ATOM 656 C C . PRO A 1 88 ? 11.112 0.039 6.426 1.00 91.56 88 PRO A C 1
ATOM 658 O O . PRO A 1 88 ? 10.070 0.635 6.156 1.00 91.56 88 PRO A O 1
ATOM 661 N N . GLN A 1 89 ? 11.151 -1.288 6.597 1.00 91.31 89 GLN A N 1
ATOM 662 C CA . GLN A 1 89 ? 9.968 -2.150 6.474 1.00 91.31 89 GLN A CA 1
ATOM 663 C C . GLN A 1 89 ? 8.927 -1.828 7.549 1.00 91.31 89 GLN A C 1
ATOM 665 O O . GLN A 1 89 ? 7.739 -1.697 7.249 1.00 91.31 89 GLN A O 1
ATOM 670 N N . PHE A 1 90 ? 9.385 -1.630 8.787 1.00 93.06 90 PHE A N 1
ATOM 671 C CA . PHE A 1 90 ? 8.529 -1.238 9.897 1.00 93.06 90 PHE A CA 1
ATOM 672 C C . PHE A 1 90 ? 7.844 0.108 9.649 1.00 93.06 90 PHE A C 1
ATOM 674 O O . PHE A 1 90 ? 6.627 0.221 9.793 1.00 93.06 90 PHE A O 1
ATOM 681 N N . GLU A 1 91 ? 8.611 1.121 9.247 1.00 91.06 91 GLU A N 1
ATOM 682 C CA . GLU A 1 91 ? 8.088 2.458 8.965 1.00 91.06 91 GLU A CA 1
ATOM 683 C C . GLU A 1 91 ? 7.089 2.443 7.801 1.00 91.06 91 GLU A C 1
ATOM 685 O O . GLU A 1 91 ? 6.025 3.058 7.894 1.00 91.06 91 GLU A O 1
ATOM 690 N N . LEU A 1 92 ? 7.375 1.683 6.739 1.00 90.38 92 LEU A N 1
ATOM 691 C CA . LEU A 1 92 ? 6.448 1.489 5.623 1.00 90.38 92 LEU A CA 1
ATOM 692 C C . LEU A 1 92 ? 5.138 0.844 6.090 1.00 90.38 92 LEU A C 1
ATOM 694 O O . LEU A 1 92 ? 4.053 1.350 5.797 1.00 90.38 92 LEU A O 1
ATOM 698 N N . ARG A 1 93 ? 5.224 -0.243 6.864 1.00 90.12 93 ARG A N 1
ATOM 699 C CA . ARG A 1 93 ? 4.049 -0.930 7.412 1.00 90.12 93 ARG A CA 1
ATOM 700 C C . ARG A 1 93 ? 3.240 -0.018 8.330 1.00 90.12 93 ARG A C 1
ATOM 702 O O . ARG A 1 93 ? 2.014 -0.002 8.233 1.00 90.12 93 ARG A O 1
ATOM 709 N N . ARG A 1 94 ? 3.907 0.752 9.196 1.00 89.56 94 ARG A N 1
ATOM 710 C CA . ARG A 1 94 ? 3.256 1.707 10.101 1.00 89.56 94 ARG A CA 1
ATOM 711 C C . ARG A 1 94 ? 2.517 2.792 9.321 1.00 89.56 94 ARG A C 1
ATOM 713 O O . ARG A 1 94 ? 1.358 3.054 9.625 1.00 89.56 94 ARG A O 1
ATOM 720 N N . ARG A 1 95 ? 3.147 3.379 8.296 1.00 90.06 95 ARG A N 1
ATOM 721 C CA . ARG A 1 95 ? 2.505 4.374 7.420 1.00 90.06 95 ARG A CA 1
ATOM 722 C C . ARG A 1 95 ? 1.275 3.795 6.722 1.00 90.06 95 ARG A C 1
ATOM 724 O O . ARG A 1 95 ? 0.197 4.373 6.811 1.00 90.06 95 ARG A O 1
ATOM 731 N N . ARG A 1 96 ? 1.402 2.613 6.112 1.00 90.69 96 ARG A N 1
ATOM 732 C CA . ARG A 1 96 ? 0.297 1.948 5.399 1.00 90.69 96 ARG A CA 1
ATOM 733 C C . ARG A 1 96 ? -0.862 1.548 6.310 1.00 90.69 96 ARG A C 1
ATOM 735 O O . ARG A 1 96 ? -2.008 1.557 5.867 1.00 90.69 96 ARG A O 1
ATOM 742 N N . ALA A 1 97 ? -0.597 1.233 7.577 1.00 88.75 97 ALA A N 1
ATOM 743 C CA . ALA A 1 97 ? -1.647 0.945 8.555 1.00 88.75 97 ALA A CA 1
ATOM 744 C C . ALA A 1 97 ? -2.551 2.162 8.833 1.00 88.75 97 ALA A C 1
ATOM 746 O O . ALA A 1 97 ? -3.732 1.974 9.113 1.00 88.75 97 ALA A O 1
ATOM 747 N N . ALA A 1 98 ? -2.018 3.382 8.709 1.00 88.88 98 ALA A N 1
ATOM 748 C CA . ALA A 1 98 ? -2.770 4.627 8.870 1.00 88.88 98 ALA A CA 1
ATOM 749 C C . ALA A 1 98 ? -3.509 5.077 7.593 1.00 88.88 98 ALA A C 1
ATOM 751 O O . ALA A 1 98 ? -4.344 5.974 7.661 1.00 88.88 98 ALA A O 1
ATOM 752 N N . MET A 1 99 ? -3.222 4.470 6.436 1.00 92.06 99 MET A N 1
ATOM 753 C CA . MET A 1 99 ? -3.898 4.781 5.172 1.00 92.06 99 MET A CA 1
ATOM 754 C C . MET A 1 99 ? -5.306 4.188 5.113 1.00 92.06 99 MET A C 1
ATOM 756 O O . MET A 1 99 ? -5.574 3.128 5.699 1.00 92.06 99 MET A O 1
ATOM 760 N N . LEU A 1 100 ? -6.167 4.831 4.319 1.00 94.44 100 LEU A N 1
ATOM 761 C CA . LEU A 1 100 ? -7.467 4.295 3.932 1.00 94.44 100 LEU A CA 1
ATOM 762 C C . LEU A 1 100 ? -7.292 2.947 3.217 1.00 94.44 100 LEU A C 1
ATOM 764 O O . LEU A 1 100 ? -6.316 2.715 2.503 1.00 94.44 100 LEU A O 1
ATOM 768 N N . ALA A 1 101 ? -8.259 2.047 3.404 1.00 93.62 101 ALA A N 1
ATOM 769 C CA . ALA A 1 101 ? -8.268 0.737 2.755 1.00 93.62 101 ALA A CA 1
ATOM 770 C C . ALA A 1 101 ? -8.075 0.789 1.220 1.00 93.62 101 ALA A C 1
ATOM 772 O O . ALA A 1 101 ? -7.241 0.020 0.734 1.00 93.62 101 ALA A O 1
ATOM 773 N N . PRO A 1 102 ? -8.762 1.669 0.454 1.00 96.00 102 PRO A N 1
ATOM 774 C CA . PRO A 1 102 ? -8.533 1.783 -0.989 1.00 96.00 102 PRO A CA 1
ATOM 775 C C . PRO A 1 102 ? -7.101 2.207 -1.338 1.00 96.00 102 PRO A C 1
ATOM 777 O O . PRO A 1 102 ? -6.480 1.571 -2.186 1.00 96.00 102 PRO A O 1
ATOM 780 N N . ASP A 1 103 ? -6.543 3.204 -0.650 1.00 96.56 103 ASP A N 1
ATOM 781 C CA . ASP A 1 103 ? -5.186 3.698 -0.926 1.00 96.56 103 ASP A CA 1
ATOM 782 C C . ASP A 1 103 ? -4.133 2.630 -0.625 1.00 96.56 103 ASP A C 1
ATOM 784 O O . ASP A 1 103 ? -3.216 2.402 -1.409 1.00 96.56 103 ASP A O 1
ATOM 788 N N . ARG A 1 104 ? -4.306 1.898 0.482 1.00 95.44 104 ARG A N 1
ATOM 789 C CA . ARG A 1 104 ? -3.432 0.777 0.847 1.00 95.44 104 ARG A CA 1
ATOM 790 C C . ARG A 1 104 ? -3.461 -0.334 -0.203 1.00 95.44 104 ARG A C 1
ATOM 792 O O . ARG A 1 104 ? -2.413 -0.899 -0.514 1.00 95.44 104 ARG A O 1
ATOM 799 N N . ALA A 1 105 ? -4.647 -0.663 -0.718 1.00 96.25 105 ALA A N 1
ATOM 800 C CA . ALA A 1 105 ? -4.803 -1.660 -1.771 1.00 96.25 105 ALA A CA 1
ATOM 801 C C . ALA A 1 105 ? -4.143 -1.198 -3.076 1.00 96.25 105 ALA A C 1
ATOM 803 O O . ALA A 1 105 ? -3.498 -1.998 -3.751 1.00 96.25 105 ALA A O 1
ATOM 804 N N . GLU A 1 106 ? -4.248 0.089 -3.401 1.00 97.25 106 GLU A N 1
ATOM 805 C CA . GLU A 1 106 ? -3.610 0.650 -4.586 1.00 97.25 106 GLU A CA 1
ATOM 806 C C . GLU A 1 106 ? -2.083 0.687 -4.459 1.00 97.25 106 GLU A C 1
ATOM 808 O O . GLU A 1 106 ? -1.398 0.240 -5.375 1.00 97.25 106 GLU A O 1
ATOM 813 N N . CYS A 1 107 ? -1.530 1.078 -3.304 1.00 96.56 107 CYS A N 1
ATOM 814 C CA . CYS A 1 107 ? -0.090 0.964 -3.047 1.00 96.56 107 CYS A CA 1
ATOM 815 C C . CYS A 1 107 ? 0.413 -0.472 -3.261 1.00 96.56 107 CYS A C 1
ATOM 817 O O . CYS A 1 107 ? 1.444 -0.675 -3.895 1.00 96.56 107 CYS A O 1
ATOM 819 N N . ALA A 1 108 ? -0.326 -1.475 -2.772 1.00 95.81 108 ALA A N 1
ATOM 820 C CA . ALA A 1 108 ? 0.045 -2.878 -2.950 1.00 95.81 108 ALA A CA 1
ATOM 821 C C . ALA A 1 108 ? 0.012 -3.322 -4.425 1.00 95.81 108 ALA A C 1
ATOM 823 O O . ALA A 1 108 ? 0.823 -4.151 -4.830 1.00 95.81 108 ALA A O 1
ATOM 824 N N . ARG A 1 109 ? -0.897 -2.771 -5.240 1.00 97.44 109 ARG A N 1
ATOM 825 C CA . ARG A 1 109 ? -0.922 -3.011 -6.694 1.00 97.44 109 ARG A CA 1
ATOM 826 C C . ARG A 1 109 ? 0.227 -2.314 -7.414 1.00 97.44 109 ARG A C 1
ATOM 828 O O . ARG A 1 109 ? 0.776 -2.871 -8.356 1.00 97.44 109 ARG A O 1
ATOM 835 N N . LEU A 1 110 ? 0.592 -1.106 -6.994 1.00 97.69 110 LEU A N 1
ATOM 836 C CA . LEU A 1 110 ? 1.713 -0.374 -7.583 1.00 97.69 110 LEU A CA 1
ATOM 837 C C . LEU A 1 110 ? 3.052 -1.050 -7.264 1.00 97.69 110 LEU A C 1
ATOM 839 O O . LEU A 1 110 ? 3.879 -1.180 -8.163 1.00 97.69 110 LEU A O 1
ATOM 843 N N . ASP A 1 111 ? 3.227 -1.562 -6.038 1.00 96.31 111 ASP A N 1
ATOM 844 C CA . ASP A 1 111 ? 4.412 -2.340 -5.640 1.00 96.31 111 ASP A CA 1
ATOM 845 C C . ASP A 1 111 ? 4.656 -3.543 -6.565 1.00 96.31 111 ASP A C 1
ATOM 847 O O . ASP A 1 111 ? 5.804 -3.886 -6.839 1.00 96.31 111 ASP A O 1
ATOM 851 N N . THR A 1 112 ? 3.591 -4.197 -7.043 1.00 97.12 112 THR A N 1
ATOM 852 C CA . THR A 1 112 ? 3.701 -5.352 -7.948 1.00 97.12 112 THR A CA 1
ATOM 853 C C . THR A 1 112 ? 3.788 -4.948 -9.414 1.00 97.12 112 THR A C 1
ATOM 855 O O . THR A 1 112 ? 4.475 -5.611 -10.187 1.00 97.12 112 THR A O 1
ATOM 858 N N . ARG A 1 113 ? 3.123 -3.858 -9.811 1.00 97.56 113 ARG A N 1
ATOM 859 C CA . ARG A 1 113 ? 3.089 -3.389 -11.201 1.00 97.56 113 ARG A CA 1
ATOM 860 C C . ARG A 1 113 ? 4.403 -2.740 -11.636 1.00 97.56 113 ARG A C 1
ATOM 862 O O . ARG A 1 113 ? 4.902 -3.061 -12.710 1.00 97.56 113 ARG A O 1
ATOM 869 N N . MET A 1 114 ? 4.978 -1.865 -10.813 1.00 98.12 114 MET A N 1
ATOM 870 C CA . MET A 1 114 ? 6.162 -1.080 -11.189 1.00 98.12 114 MET A CA 1
ATOM 871 C C . MET A 1 114 ? 7.387 -1.938 -11.563 1.00 98.12 114 MET A C 1
ATOM 873 O O . MET A 1 114 ? 8.044 -1.604 -12.547 1.00 98.12 114 MET A O 1
ATOM 877 N N . PRO A 1 115 ? 7.714 -3.045 -10.862 1.00 98.06 115 PRO A N 1
ATOM 878 C CA . PRO A 1 115 ? 8.805 -3.929 -11.278 1.00 98.06 115 PRO A CA 1
ATOM 879 C C . PRO A 1 115 ? 8.551 -4.599 -12.631 1.00 98.06 115 PRO A C 1
ATOM 881 O O . PRO A 1 115 ? 9.480 -4.756 -13.417 1.00 98.06 115 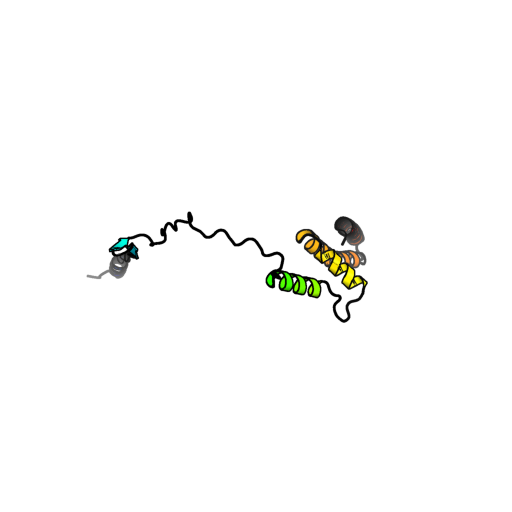PRO A O 1
ATOM 884 N N . VAL A 1 116 ? 7.298 -4.964 -12.921 1.00 97.19 116 VAL A N 1
ATOM 885 C CA . VAL A 1 116 ? 6.912 -5.564 -14.207 1.00 97.19 116 VAL A CA 1
ATOM 886 C C . VAL A 1 116 ? 7.048 -4.542 -15.335 1.00 97.19 116 VAL A C 1
ATOM 888 O O . VAL A 1 116 ? 7.599 -4.856 -16.385 1.00 97.19 116 VAL A O 1
ATOM 891 N N . GLU A 1 117 ? 6.592 -3.308 -15.118 1.00 97.50 117 GLU A N 1
ATOM 892 C CA . GLU A 1 117 ? 6.759 -2.208 -16.077 1.00 97.50 117 GLU A CA 1
ATOM 893 C C . GLU A 1 117 ? 8.238 -1.880 -16.312 1.00 97.50 117 GLU A C 1
ATOM 895 O O . GLU A 1 117 ? 8.639 -1.683 -17.454 1.00 97.50 117 GLU A O 1
ATOM 900 N N . ALA A 1 118 ? 9.057 -1.884 -15.257 1.00 97.75 118 ALA A N 1
ATOM 901 C CA . ALA A 1 118 ? 10.497 -1.679 -15.375 1.00 97.75 118 ALA A CA 1
ATOM 902 C C . ALA A 1 118 ? 11.173 -2.795 -16.186 1.00 97.75 118 ALA A C 1
ATOM 904 O O . ALA A 1 118 ? 11.949 -2.495 -17.083 1.00 97.75 118 ALA A O 1
ATOM 905 N N . ALA A 1 119 ? 10.834 -4.064 -15.939 1.00 97.56 119 ALA A N 1
ATOM 906 C CA . ALA A 1 119 ? 11.390 -5.191 -16.691 1.00 97.56 119 ALA A CA 1
ATOM 907 C C . ALA A 1 119 ? 10.995 -5.172 -18.181 1.00 97.56 119 ALA A C 1
ATOM 909 O O . ALA A 1 119 ? 11.760 -5.609 -19.035 1.00 97.56 119 ALA A O 1
ATOM 910 N N . ARG A 1 120 ? 9.817 -4.631 -18.527 1.00 97.00 120 ARG A N 1
ATOM 911 C CA . ARG A 1 120 ? 9.401 -4.460 -19.933 1.00 97.00 120 ARG A CA 1
ATOM 912 C C . ARG A 1 120 ? 10.271 -3.468 -20.710 1.00 97.00 120 ARG A C 1
ATOM 914 O O . ARG A 1 120 ? 10.229 -3.486 -21.936 1.00 97.00 120 ARG A O 1
ATOM 921 N N . MET A 1 121 ? 11.055 -2.627 -20.034 1.00 96.56 121 MET A N 1
ATOM 922 C CA . MET A 1 121 ? 11.981 -1.703 -20.695 1.00 96.56 121 MET A CA 1
ATOM 923 C C . MET A 1 121 ? 13.193 -2.405 -21.326 1.00 96.56 121 MET A C 1
ATOM 925 O O . MET A 1 121 ? 13.859 -1.794 -22.153 1.00 96.56 121 MET A O 1
ATOM 929 N N . ASP A 1 122 ? 13.444 -3.674 -20.994 1.00 96.38 122 ASP A N 1
ATOM 930 C CA . ASP A 1 122 ? 14.513 -4.483 -21.596 1.00 96.38 122 ASP A CA 1
ATOM 931 C C . ASP A 1 122 ? 14.072 -5.173 -22.908 1.00 96.38 122 ASP A C 1
ATOM 933 O O . ASP A 1 122 ? 14.778 -6.026 -23.449 1.00 96.38 122 ASP A O 1
ATOM 937 N N . ASN A 1 123 ? 12.882 -4.844 -23.426 1.00 96.25 123 ASN A N 1
ATOM 938 C CA . ASN A 1 123 ? 12.349 -5.421 -24.659 1.00 96.25 123 ASN A CA 1
ATOM 939 C C . ASN A 1 123 ? 13.109 -4.893 -25.901 1.00 96.25 123 ASN A C 1
ATOM 941 O O . ASN A 1 123 ? 13.395 -3.698 -25.971 1.00 96.25 123 ASN A O 1
ATOM 945 N N . PRO A 1 124 ? 13.413 -5.738 -26.906 1.00 96.31 124 PRO A N 1
ATOM 946 C CA . PRO A 1 124 ? 14.043 -5.290 -28.151 1.00 96.31 124 PRO A CA 1
ATOM 947 C C . PRO A 1 124 ? 13.169 -4.367 -29.020 1.00 96.31 124 PRO A C 1
ATOM 949 O O . PRO A 1 124 ? 13.714 -3.674 -29.877 1.00 96.31 124 PRO A O 1
ATOM 952 N N . ASP A 1 125 ? 11.843 -4.354 -28.841 1.00 97.50 125 ASP A N 1
ATOM 953 C CA . ASP A 1 125 ? 10.921 -3.486 -29.581 1.00 97.50 125 ASP A CA 1
ATOM 954 C C . ASP A 1 125 ? 10.867 -2.062 -28.974 1.00 97.50 125 ASP A C 1
ATOM 956 O O . ASP A 1 125 ? 10.391 -1.887 -27.845 1.00 97.50 125 ASP A O 1
ATOM 960 N N . PRO A 1 126 ? 11.281 -1.009 -29.713 1.00 96.12 126 PRO A N 1
ATOM 961 C CA . PRO A 1 126 ? 11.245 0.373 -29.230 1.00 96.12 126 PRO A CA 1
ATOM 962 C C . PRO A 1 126 ? 9.847 0.879 -28.846 1.00 96.12 126 PRO A C 1
ATOM 964 O O . PRO A 1 126 ? 9.726 1.727 -27.955 1.00 96.12 126 PRO A O 1
ATOM 967 N N . HIS A 1 127 ? 8.787 0.387 -29.497 1.00 96.19 127 HIS A N 1
ATOM 968 C CA . HIS A 1 127 ? 7.416 0.774 -29.161 1.00 96.19 127 HIS A CA 1
ATOM 969 C C . HIS A 1 127 ? 7.007 0.223 -27.793 1.00 96.19 127 HIS A C 1
ATOM 971 O O . HIS A 1 127 ? 6.433 0.954 -26.978 1.00 96.19 127 HIS A O 1
ATOM 977 N N . GLU A 1 128 ? 7.368 -1.029 -27.504 1.00 96.31 128 GLU A N 1
ATOM 978 C CA . GLU A 1 128 ? 7.146 -1.644 -26.195 1.00 96.31 128 GLU A CA 1
ATOM 979 C C . GLU A 1 128 ? 7.898 -0.890 -25.099 1.00 96.31 128 GLU A C 1
ATOM 981 O O . GLU A 1 128 ? 7.290 -0.529 -24.087 1.00 96.31 128 GLU A O 1
ATOM 986 N N . VAL A 1 129 ? 9.171 -0.550 -25.329 1.00 97.38 129 VAL A N 1
ATOM 987 C CA . VAL A 1 129 ? 9.988 0.219 -24.375 1.00 97.38 129 VAL A CA 1
ATOM 988 C C . VAL A 1 129 ? 9.378 1.592 -24.089 1.00 97.38 129 VAL A C 1
ATOM 990 O O . VAL A 1 129 ? 9.257 1.987 -22.926 1.00 97.38 129 VAL A O 1
ATOM 993 N N . SER A 1 130 ? 8.947 2.317 -25.126 1.00 97.56 130 SER A N 1
ATOM 994 C CA . SER A 1 130 ? 8.302 3.626 -24.969 1.00 97.56 130 SER A CA 1
ATOM 995 C C . SER A 1 130 ? 7.007 3.530 -24.153 1.00 97.56 130 SER A C 1
ATOM 997 O O . SER A 1 130 ? 6.796 4.311 -23.219 1.00 97.56 130 SER A O 1
ATOM 999 N N . SER A 1 131 ? 6.169 2.529 -24.446 1.00 97.56 131 SER A N 1
ATOM 1000 C CA . SER A 1 131 ? 4.918 2.296 -23.717 1.00 97.56 131 SER A CA 1
ATOM 1001 C C . SER A 1 131 ? 5.162 1.920 -22.247 1.00 97.56 131 SER A C 1
ATOM 1003 O O . SER A 1 131 ? 4.485 2.435 -21.353 1.00 97.56 131 SER A O 1
ATOM 1005 N N . ALA A 1 132 ? 6.171 1.085 -21.976 1.00 97.50 132 ALA A N 1
ATOM 1006 C CA . ALA A 1 132 ? 6.547 0.656 -20.634 1.00 97.50 132 ALA A CA 1
ATOM 1007 C C . ALA A 1 132 ? 7.092 1.820 -19.797 1.00 97.50 132 ALA A C 1
ATOM 1009 O O . ALA A 1 132 ? 6.708 1.977 -18.638 1.00 97.50 132 ALA A O 1
ATOM 1010 N N . ALA A 1 133 ? 7.922 2.683 -20.391 1.00 97.81 133 ALA A N 1
ATOM 1011 C CA . ALA A 1 133 ? 8.443 3.872 -19.724 1.00 97.81 133 ALA A CA 1
ATOM 1012 C C . ALA A 1 133 ? 7.322 4.854 -19.334 1.00 97.81 133 ALA A C 1
ATOM 1014 O O . ALA A 1 133 ? 7.316 5.377 -18.215 1.00 97.81 133 ALA A O 1
ATOM 1015 N N . ALA A 1 134 ? 6.348 5.075 -20.225 1.00 98.25 134 ALA A N 1
ATOM 1016 C CA . ALA A 1 134 ? 5.193 5.924 -19.939 1.00 98.25 134 ALA A CA 1
ATOM 1017 C C . ALA A 1 134 ? 4.329 5.356 -18.798 1.00 98.25 134 ALA A C 1
ATOM 1019 O O . ALA A 1 134 ? 3.970 6.091 -17.872 1.00 98.25 134 ALA A O 1
ATOM 1020 N N . ALA A 1 135 ? 4.049 4.048 -18.830 1.00 97.81 135 ALA A N 1
ATOM 1021 C CA . ALA A 1 135 ? 3.302 3.356 -17.781 1.00 97.81 135 ALA A CA 1
ATOM 1022 C C . ALA A 1 135 ? 4.024 3.428 -16.425 1.00 97.81 135 ALA A C 1
ATOM 1024 O O . ALA A 1 135 ? 3.422 3.812 -15.421 1.00 97.81 135 ALA A O 1
ATOM 1025 N N . LEU A 1 136 ? 5.337 3.176 -16.407 1.00 98.38 136 LEU A N 1
ATOM 1026 C CA . LEU A 1 136 ? 6.150 3.249 -15.196 1.00 98.38 136 LEU A CA 1
ATOM 1027 C C . LEU A 1 136 ? 6.142 4.650 -14.579 1.00 98.38 136 LEU A C 1
ATOM 1029 O O . LEU A 1 136 ? 6.041 4.789 -13.358 1.00 98.38 136 LEU A O 1
ATOM 1033 N N . GLU A 1 137 ? 6.225 5.705 -15.392 1.00 98.25 137 GLU A N 1
ATOM 1034 C CA . GLU A 1 137 ? 6.166 7.074 -14.873 1.00 98.25 137 GLU A CA 1
ATOM 1035 C C . GLU A 1 137 ? 4.777 7.425 -14.327 1.00 98.25 137 GLU A C 1
ATOM 1037 O O . GLU A 1 137 ? 4.666 8.119 -13.313 1.00 98.25 137 GLU A O 1
ATOM 1042 N N . GLN A 1 138 ? 3.710 6.921 -14.948 1.00 98.31 138 GLN A N 1
ATOM 1043 C CA . GLN A 1 138 ? 2.359 7.069 -14.415 1.00 98.31 138 GLN A CA 1
ATOM 1044 C C . GLN A 1 138 ? 2.216 6.358 -13.062 1.00 98.31 138 GLN A C 1
ATOM 1046 O O . GLN A 1 138 ? 1.749 6.968 -12.095 1.00 98.31 138 GLN A O 1
ATOM 1051 N N . SER A 1 139 ? 2.681 5.110 -12.960 1.00 98.31 139 SER A N 1
ATOM 1052 C CA . SER A 1 139 ? 2.692 4.342 -11.712 1.00 98.31 139 SER A CA 1
ATOM 1053 C C . SER A 1 139 ? 3.509 5.046 -10.622 1.00 98.31 139 SER A C 1
ATOM 1055 O O . SER A 1 139 ? 3.036 5.195 -9.496 1.00 98.31 139 SER A O 1
ATOM 1057 N N . ARG A 1 140 ? 4.693 5.583 -10.954 1.00 98.12 140 ARG A N 1
ATOM 1058 C CA . ARG A 1 140 ? 5.535 6.368 -10.029 1.00 98.12 140 ARG A CA 1
ATOM 1059 C C . ARG A 1 140 ? 4.856 7.647 -9.553 1.00 98.12 140 ARG A C 1
ATOM 1061 O O . ARG A 1 140 ? 4.947 7.978 -8.370 1.00 98.12 140 ARG A O 1
ATOM 1068 N N . ARG A 1 141 ? 4.176 8.373 -10.446 1.00 98.25 141 ARG A N 1
ATOM 1069 C CA . ARG A 1 141 ? 3.376 9.546 -10.066 1.00 98.25 141 ARG A CA 1
ATOM 1070 C C . ARG A 1 141 ? 2.302 9.162 -9.064 1.00 98.25 141 ARG A C 1
ATOM 1072 O O . ARG A 1 141 ? 2.256 9.752 -7.986 1.00 98.25 141 ARG A O 1
ATOM 1079 N N . ARG A 1 142 ? 1.525 8.123 -9.371 1.00 97.69 142 ARG A N 1
ATOM 1080 C CA . ARG A 1 142 ? 0.457 7.656 -8.488 1.00 97.69 142 ARG A CA 1
ATOM 1081 C C . ARG A 1 142 ? 0.984 7.200 -7.127 1.00 97.69 142 ARG A C 1
ATOM 1083 O O . ARG A 1 142 ? 0.387 7.515 -6.102 1.00 97.69 142 ARG A O 1
ATOM 1090 N N . PHE A 1 143 ? 2.124 6.514 -7.109 1.00 96.50 143 PHE A N 1
ATOM 1091 C CA . PHE A 1 143 ? 2.789 6.074 -5.884 1.00 96.50 143 PHE A CA 1
ATOM 1092 C C . PHE A 1 143 ? 3.148 7.261 -4.976 1.00 96.50 143 PHE A C 1
ATOM 1094 O O . PHE A 1 143 ? 2.843 7.251 -3.784 1.00 96.50 143 PHE A O 1
ATOM 1101 N N . ARG A 1 144 ? 3.716 8.330 -5.558 1.00 95.88 144 ARG A N 1
ATOM 1102 C CA . ARG A 1 144 ? 4.049 9.572 -4.839 1.00 95.88 144 ARG A CA 1
ATOM 1103 C C . ARG A 1 144 ? 2.807 10.319 -4.346 1.00 95.88 144 ARG A C 1
ATOM 1105 O O . ARG A 1 144 ? 2.813 10.808 -3.219 1.00 95.88 144 ARG A O 1
ATOM 1112 N N . GLU A 1 145 ? 1.749 10.392 -5.155 1.00 96.25 145 GLU A N 1
ATOM 1113 C CA . GLU A 1 145 ? 0.472 11.025 -4.777 1.00 96.25 145 GLU A CA 1
ATOM 1114 C C . GLU A 1 145 ? -0.159 10.357 -3.552 1.00 96.25 145 GLU A C 1
ATOM 1116 O O . GLU A 1 145 ? -0.578 11.038 -2.617 1.00 96.25 145 GLU A O 1
ATOM 1121 N N . LEU A 1 146 ? -0.179 9.023 -3.540 1.00 94.12 146 LEU A N 1
ATOM 1122 C CA . LEU A 1 146 ? -0.726 8.223 -2.443 1.00 94.12 146 LEU A CA 1
ATOM 1123 C C . LEU A 1 146 ? 0.201 8.156 -1.221 1.00 94.12 146 LEU A C 1
ATOM 1125 O O . LEU A 1 146 ? -0.198 7.639 -0.177 1.00 94.12 146 LEU A O 1
ATOM 1129 N N . ARG A 1 147 ? 1.429 8.687 -1.331 1.00 91.38 147 ARG A N 1
ATOM 1130 C CA . ARG A 1 147 ? 2.482 8.608 -0.304 1.00 91.38 147 ARG A CA 1
ATOM 1131 C C . ARG A 1 147 ? 2.734 7.176 0.162 1.00 91.38 147 ARG A C 1
ATOM 1133 O O . ARG A 1 147 ? 2.987 6.935 1.350 1.00 91.38 147 ARG A O 1
ATOM 1140 N N . CYS A 1 148 ? 2.641 6.250 -0.789 1.00 90.00 148 CYS A N 1
ATOM 1141 C CA . CYS A 1 148 ? 3.279 4.957 -0.666 1.00 90.00 148 CYS A CA 1
ATOM 1142 C C . CYS A 1 148 ? 4.804 5.198 -0.498 1.00 90.00 148 CYS A C 1
ATOM 1144 O O . CYS A 1 148 ? 5.414 4.385 0.225 1.00 90.00 148 CYS A O 1
#

Organism: NCBI:txid2606681

Foldseek 3Di:
DDDDVVVVVVVVVVVVPPPDPPPPQPWDWDDDPPDTDTDSDDNPPPPPPCVVVPDPPDPDPPDPPVVVVVVVVVVVVVLDADVPHDPVNSVVVNVLVPDDPVLSVLLVVLVVVLVVLVVQCPDPDPVSNVVSVVVNVVSVVSCVVSVD

pLDDT: mean 80.35, std 16.28, range [47.84, 98.38]